Protein AF-S6HF48-F1 (afdb_monomer_lite)

Structure (mmCIF, N/CA/C/O backbone):
data_AF-S6HF48-F1
#
_entry.id   AF-S6HF48-F1
#
loop_
_atom_site.group_PDB
_atom_site.id
_atom_site.type_symbol
_atom_site.label_atom_id
_atom_site.label_alt_id
_atom_site.label_comp_id
_atom_site.label_asym_id
_atom_site.label_entity_id
_atom_site.label_seq_id
_atom_site.pdbx_PDB_ins_code
_atom_site.Cartn_x
_atom_site.Cartn_y
_atom_site.Cartn_z
_atom_site.occupancy
_atom_site.B_iso_or_equiv
_atom_site.auth_seq_id
_atom_site.auth_comp_id
_atom_site.auth_asym_id
_atom_site.auth_atom_id
_atom_site.pdbx_PDB_model_num
ATOM 1 N N . MET A 1 1 ? 15.787 5.063 -50.640 1.00 61.66 1 MET A N 1
ATOM 2 C CA . MET A 1 1 ? 15.177 4.151 -49.643 1.00 61.66 1 MET A CA 1
ATOM 3 C C . MET A 1 1 ? 16.087 3.844 -48.443 1.00 61.66 1 MET A C 1
ATOM 5 O O . MET A 1 1 ? 15.585 3.350 -47.448 1.00 61.66 1 MET A O 1
ATOM 9 N N . SER A 1 2 ? 17.380 4.202 -48.461 1.00 72.31 2 SER A N 1
ATOM 10 C CA . SER A 1 2 ? 18.326 3.858 -47.379 1.00 72.31 2 SER A CA 1
ATOM 11 C C . SER A 1 2 ? 18.350 4.817 -46.175 1.00 72.31 2 SER A C 1
ATOM 13 O O . SER A 1 2 ? 18.732 4.410 -45.085 1.00 72.31 2 SER A O 1
ATOM 15 N N . GLY A 1 3 ? 17.914 6.075 -46.330 1.00 76.06 3 GLY A N 1
ATOM 16 C CA . GLY A 1 3 ? 17.934 7.065 -45.238 1.00 76.06 3 GLY A CA 1
ATOM 17 C C . GLY A 1 3 ? 16.970 6.756 -44.084 1.00 76.06 3 GLY A C 1
ATOM 18 O O . GLY A 1 3 ? 17.234 7.121 -42.945 1.00 76.06 3 GLY A O 1
ATOM 19 N N . MET A 1 4 ? 15.886 6.021 -44.354 1.00 78.38 4 MET A N 1
ATOM 20 C CA . MET A 1 4 ? 14.913 5.631 -43.329 1.00 78.38 4 MET A CA 1
ATOM 21 C C . MET A 1 4 ? 15.492 4.608 -42.340 1.00 78.38 4 MET A C 1
ATOM 23 O O . MET A 1 4 ? 15.191 4.672 -41.152 1.00 78.38 4 MET A O 1
ATOM 27 N N . LEU A 1 5 ? 16.389 3.724 -42.796 1.00 81.00 5 LEU A N 1
ATOM 28 C CA . LEU A 1 5 ? 17.058 2.743 -41.934 1.00 81.00 5 LEU A CA 1
ATOM 29 C C . LEU A 1 5 ? 18.015 3.405 -40.933 1.00 81.00 5 LEU A C 1
ATOM 31 O O . LEU A 1 5 ? 18.124 2.947 -39.800 1.00 81.00 5 LEU A O 1
ATOM 35 N N . PHE A 1 6 ? 18.654 4.512 -41.323 1.00 85.88 6 PHE A N 1
ATOM 36 C CA . PHE A 1 6 ? 19.597 5.243 -40.469 1.00 85.88 6 PHE A CA 1
ATOM 37 C C . PHE A 1 6 ? 18.942 5.856 -39.226 1.00 85.88 6 PHE A C 1
ATOM 39 O O . PHE A 1 6 ? 19.589 5.962 -38.191 1.00 85.88 6 PHE A O 1
ATOM 46 N N . ILE A 1 7 ? 17.666 6.237 -39.318 1.00 87.31 7 ILE A N 1
ATOM 47 C CA . ILE A 1 7 ? 16.895 6.767 -38.184 1.00 87.31 7 ILE A CA 1
ATOM 48 C C . ILE A 1 7 ? 16.180 5.625 -37.450 1.00 87.31 7 ILE A C 1
ATOM 50 O O . ILE A 1 7 ? 16.149 5.600 -36.224 1.00 87.31 7 ILE A O 1
ATOM 54 N N . PHE A 1 8 ? 15.660 4.641 -38.186 1.00 88.62 8 PHE A N 1
ATOM 55 C CA . PHE A 1 8 ? 14.900 3.527 -37.619 1.00 88.62 8 PHE A CA 1
ATOM 56 C C . PHE A 1 8 ? 15.730 2.639 -36.682 1.00 88.62 8 PHE A C 1
ATOM 58 O O . PHE A 1 8 ? 15.256 2.270 -35.608 1.00 88.62 8 PHE A O 1
ATOM 65 N N . VAL A 1 9 ? 16.971 2.312 -37.060 1.00 90.56 9 VAL A N 1
ATOM 66 C CA . VAL A 1 9 ? 17.820 1.396 -36.282 1.00 90.56 9 VAL A CA 1
ATOM 67 C C . VAL A 1 9 ? 18.142 1.954 -34.882 1.00 90.56 9 VAL A C 1
ATOM 69 O O . VAL A 1 9 ? 17.880 1.246 -33.907 1.00 90.56 9 VAL A O 1
ATOM 72 N N . PRO A 1 10 ? 18.615 3.208 -34.716 1.00 90.44 10 PRO A N 1
ATOM 73 C CA . PRO A 1 10 ? 18.812 3.801 -33.391 1.00 90.44 10 PRO A CA 1
ATOM 74 C C . PRO A 1 10 ? 17.528 3.890 -32.557 1.00 90.44 10 PRO A C 1
ATOM 76 O O . PRO A 1 10 ? 17.558 3.610 -31.359 1.00 90.44 10 PRO A O 1
ATOM 79 N N . THR A 1 11 ? 16.392 4.239 -33.170 1.00 91.88 11 THR A N 1
ATOM 80 C CA . THR A 1 11 ? 15.102 4.331 -32.464 1.00 91.88 11 THR A CA 1
ATOM 81 C C . THR A 1 11 ? 14.638 2.973 -31.940 1.00 91.88 11 THR A C 1
ATOM 83 O O . THR A 1 11 ? 14.154 2.882 -30.811 1.00 91.88 11 THR A O 1
ATOM 86 N N . LEU A 1 12 ? 14.816 1.909 -32.726 1.00 92.94 12 LEU A N 1
ATOM 87 C CA . LEU A 1 12 ? 14.473 0.552 -32.309 1.00 92.94 12 LEU A CA 1
ATOM 88 C C . LEU A 1 12 ? 15.334 0.108 -31.119 1.00 92.94 12 LEU A C 1
ATOM 90 O O . LEU A 1 12 ? 14.800 -0.381 -30.127 1.00 92.94 12 LEU A O 1
ATOM 94 N N . VAL A 1 13 ? 16.652 0.323 -31.188 1.00 91.75 13 VAL A N 1
ATOM 95 C CA . VAL A 1 13 ? 17.578 -0.015 -30.092 1.00 91.75 13 VAL A CA 1
ATOM 96 C C . VAL A 1 13 ? 17.230 0.768 -28.825 1.00 91.75 13 VAL A C 1
ATOM 98 O O . VAL A 1 13 ? 17.192 0.192 -27.739 1.00 91.75 13 VAL A O 1
ATOM 101 N N . PHE A 1 14 ? 16.900 2.054 -28.960 1.00 92.69 14 PHE A N 1
ATOM 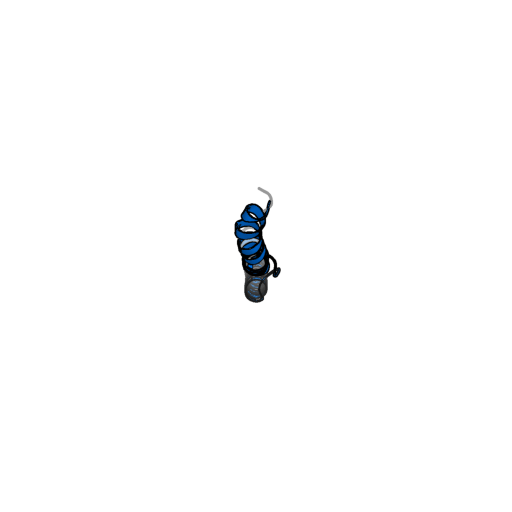102 C CA . PHE A 1 14 ? 16.439 2.872 -27.841 1.00 92.69 14 PHE A CA 1
ATOM 103 C C . PHE A 1 14 ? 15.177 2.289 -27.196 1.00 92.69 14 PHE A C 1
ATOM 105 O O . PHE A 1 14 ? 15.139 2.135 -25.978 1.00 92.69 14 PHE A O 1
ATOM 112 N N . LEU A 1 15 ? 14.173 1.892 -27.984 1.00 93.06 15 LEU A N 1
ATOM 113 C CA . LEU A 1 15 ? 12.956 1.272 -27.452 1.00 93.06 15 LEU A CA 1
ATOM 114 C C . LEU A 1 15 ? 13.233 -0.065 -26.758 1.00 93.06 15 LEU A C 1
ATOM 116 O O . LEU A 1 15 ? 12.696 -0.304 -25.679 1.00 93.06 15 LEU A O 1
ATOM 120 N N . VAL A 1 16 ? 14.096 -0.906 -27.331 1.00 94.00 16 VAL A N 1
ATOM 121 C CA . VAL A 1 16 ? 14.451 -2.213 -26.755 1.00 94.00 16 VAL A CA 1
ATOM 122 C C . VAL A 1 16 ? 15.226 -2.076 -25.445 1.00 94.00 16 VAL A C 1
ATOM 124 O O . VAL A 1 16 ? 15.194 -2.997 -24.644 1.00 94.00 16 VAL A O 1
ATOM 127 N N . ILE A 1 17 ? 15.885 -0.948 -25.179 1.00 92.06 17 ILE A N 1
ATOM 128 C CA . ILE A 1 17 ? 16.594 -0.713 -23.911 1.00 92.06 17 ILE A CA 1
ATOM 129 C C . ILE A 1 17 ? 15.706 0.036 -22.912 1.00 92.06 17 ILE A C 1
ATOM 131 O O . ILE A 1 17 ? 15.572 -0.368 -21.756 1.00 92.06 17 ILE A O 1
ATOM 135 N N . VAL A 1 18 ? 15.069 1.120 -23.349 1.00 92.06 18 VAL A N 1
ATOM 136 C CA . VAL A 1 18 ? 14.317 2.024 -22.472 1.00 92.06 18 VAL A CA 1
ATOM 137 C C . VAL A 1 18 ? 12.987 1.422 -22.034 1.00 92.06 18 VAL A C 1
ATOM 139 O O . VAL A 1 18 ? 12.626 1.559 -20.866 1.00 92.06 18 VAL A O 1
ATOM 142 N N . ALA A 1 19 ? 12.271 0.716 -22.915 1.00 90.81 19 ALA A N 1
ATOM 143 C CA . ALA A 1 19 ? 11.001 0.090 -22.554 1.00 90.81 19 ALA A CA 1
ATOM 144 C C . ALA A 1 19 ? 11.148 -0.987 -21.459 1.00 90.81 19 ALA A C 1
ATOM 146 O O . ALA A 1 19 ? 10.390 -0.923 -20.489 1.00 90.81 19 ALA A O 1
ATOM 147 N N . PRO A 1 20 ? 12.107 -1.939 -21.517 1.00 90.12 20 PRO A N 1
ATOM 148 C CA . PRO A 1 20 ? 12.288 -2.890 -20.423 1.00 90.12 20 PRO A CA 1
ATOM 149 C C . PRO A 1 20 ? 12.859 -2.248 -19.160 1.00 90.12 20 PRO A C 1
ATOM 151 O O . PRO A 1 20 ? 12.447 -2.645 -18.076 1.00 90.12 20 PRO A O 1
ATOM 154 N N . LEU A 1 21 ? 13.728 -1.233 -19.254 1.00 91.12 21 LEU A N 1
ATOM 155 C CA . LEU A 1 21 ? 14.155 -0.462 -18.076 1.00 91.12 21 LEU A CA 1
ATOM 156 C C . LEU A 1 21 ? 12.960 0.184 -17.365 1.00 91.12 21 LEU A C 1
ATOM 158 O O . LEU A 1 21 ? 12.836 0.090 -16.142 1.00 91.12 21 LEU A O 1
ATOM 162 N N . TRP A 1 22 ? 12.054 0.797 -18.129 1.00 90.94 22 TRP A N 1
ATOM 163 C CA . TRP A 1 22 ? 10.829 1.375 -17.591 1.00 90.94 22 TRP A CA 1
ATOM 164 C C . TRP A 1 22 ? 9.907 0.306 -17.010 1.00 90.94 22 TRP A C 1
ATOM 166 O O . TRP A 1 22 ? 9.390 0.501 -15.918 1.00 90.94 22 TRP A O 1
ATOM 176 N N . LEU A 1 23 ? 9.740 -0.836 -17.684 1.00 87.69 23 LEU A N 1
ATOM 177 C CA . LEU A 1 23 ? 8.950 -1.960 -17.179 1.00 87.69 23 LEU A CA 1
ATOM 178 C C . LEU A 1 23 ? 9.509 -2.456 -15.839 1.00 87.69 23 LEU A C 1
ATOM 180 O O . LEU A 1 23 ? 8.762 -2.592 -14.878 1.00 87.69 23 LEU A O 1
ATOM 184 N N . ILE A 1 24 ? 10.823 -2.657 -15.737 1.00 86.69 24 ILE A N 1
ATOM 185 C CA . ILE A 1 24 ? 11.471 -3.075 -14.490 1.00 86.69 24 ILE A CA 1
ATOM 186 C C . ILE A 1 24 ? 11.198 -2.046 -13.388 1.00 86.69 24 ILE A C 1
ATOM 188 O O . ILE A 1 24 ? 10.735 -2.426 -12.317 1.00 86.69 24 ILE A O 1
ATOM 192 N N . LEU A 1 25 ? 11.398 -0.749 -13.642 1.00 86.00 25 LEU A N 1
ATOM 193 C CA . LEU A 1 25 ? 11.142 0.310 -12.655 1.00 86.00 25 LEU A CA 1
ATOM 194 C C . LEU A 1 25 ? 9.660 0.430 -12.273 1.00 86.00 25 LEU A C 1
ATOM 196 O O . LEU A 1 25 ? 9.332 0.532 -11.091 1.00 86.00 25 LEU A O 1
ATOM 200 N N . HIS A 1 26 ? 8.763 0.392 -13.254 1.00 83.81 26 HIS A N 1
ATOM 201 C CA . HIS A 1 26 ? 7.321 0.506 -13.064 1.00 83.81 26 HIS A CA 1
ATOM 202 C C . HIS A 1 26 ? 6.788 -0.666 -12.246 1.00 83.81 26 HIS A C 1
ATOM 204 O O . HIS A 1 26 ? 6.060 -0.475 -11.271 1.00 83.81 26 HIS A O 1
ATOM 210 N N . TYR A 1 27 ? 7.200 -1.883 -12.594 1.00 82.25 27 TYR A N 1
ATOM 211 C CA . TYR A 1 27 ? 6.790 -3.078 -11.876 1.00 82.25 27 TYR A CA 1
ATOM 212 C C . TYR A 1 27 ? 7.501 -3.213 -10.533 1.00 82.25 27 TYR A C 1
ATOM 214 O O . TYR A 1 27 ? 6.908 -3.768 -9.616 1.00 82.25 27 TYR A O 1
ATOM 222 N N . TRP A 1 28 ? 8.708 -2.672 -10.353 1.00 76.25 28 TRP A N 1
ATOM 223 C CA . TRP A 1 28 ? 9.377 -2.655 -9.050 1.00 76.25 28 TRP A CA 1
ATOM 224 C C . TRP A 1 28 ? 8.742 -1.644 -8.087 1.00 76.25 28 TRP A C 1
ATOM 226 O O . TRP A 1 28 ? 8.499 -1.974 -6.927 1.00 76.25 28 TRP A O 1
ATOM 236 N N . SER A 1 29 ? 8.366 -0.458 -8.578 1.00 66.25 29 SER A N 1
ATOM 237 C CA . SER A 1 29 ? 7.569 0.522 -7.827 1.00 66.25 29 SER A CA 1
ATOM 238 C C . SER A 1 29 ? 6.192 -0.044 -7.469 1.00 66.25 29 SER A C 1
ATOM 240 O O . SER A 1 29 ? 5.808 -0.025 -6.301 1.00 66.25 29 SER A O 1
ATOM 242 N N . LYS A 1 30 ? 5.503 -0.669 -8.432 1.00 62.38 30 LYS A N 1
ATOM 243 C CA . LYS A 1 30 ? 4.240 -1.377 -8.186 1.00 62.38 30 LYS A CA 1
ATOM 244 C C . LYS A 1 30 ? 4.411 -2.607 -7.302 1.00 62.38 30 LYS A C 1
ATOM 246 O O . LYS A 1 30 ? 3.469 -2.950 -6.615 1.00 62.38 30 LYS A O 1
ATOM 251 N N . SER A 1 31 ? 5.561 -3.277 -7.290 1.00 58.28 31 SER A N 1
ATOM 252 C CA . SER A 1 31 ? 5.844 -4.415 -6.401 1.00 58.28 31 SER A CA 1
ATOM 253 C C . SER A 1 31 ? 6.043 -3.958 -4.957 1.00 58.28 31 SER A C 1
ATOM 255 O O . SER A 1 31 ? 5.641 -4.670 -4.045 1.00 58.28 31 SER A O 1
ATOM 257 N N . LYS A 1 32 ? 6.548 -2.738 -4.724 1.00 57.22 32 LYS A N 1
ATOM 258 C CA . LYS A 1 32 ? 6.482 -2.117 -3.391 1.00 57.22 32 LYS A CA 1
ATOM 259 C C . LYS A 1 32 ? 5.044 -1.807 -2.960 1.00 57.22 32 LYS A C 1
ATOM 261 O O . LYS A 1 32 ? 4.753 -1.938 -1.783 1.00 57.22 32 LYS A O 1
ATOM 266 N N . GLU A 1 33 ? 4.154 -1.462 -3.895 1.00 56.53 33 GLU A N 1
ATOM 267 C CA . GLU A 1 33 ? 2.720 -1.246 -3.610 1.00 56.53 33 GLU A CA 1
ATOM 268 C C . GLU A 1 33 ? 1.881 -2.548 -3.576 1.00 56.53 33 GLU A C 1
ATOM 270 O O . GLU A 1 33 ? 0.832 -2.584 -2.944 1.00 56.53 33 GLU A O 1
ATOM 275 N N . LYS A 1 34 ? 2.299 -3.612 -4.282 1.00 52.41 34 LYS A N 1
ATOM 276 C CA . LYS A 1 34 ? 1.559 -4.881 -4.480 1.00 52.41 34 LYS A CA 1
ATOM 277 C C . LYS A 1 34 ? 2.144 -6.081 -3.740 1.00 52.41 34 LYS A C 1
ATOM 279 O O . LYS A 1 34 ? 1.524 -7.146 -3.763 1.00 52.41 34 LYS A O 1
ATOM 284 N N . LYS A 1 35 ? 3.303 -5.958 -3.088 1.00 54.06 35 LYS A N 1
ATOM 285 C CA . LYS A 1 35 ? 3.656 -6.867 -1.993 1.00 54.06 35 LYS A CA 1
ATOM 286 C C . LYS A 1 35 ? 2.646 -6.580 -0.890 1.00 54.06 35 LYS A C 1
ATOM 288 O O . LYS A 1 35 ? 2.814 -5.632 -0.136 1.00 54.06 35 LYS A O 1
ATOM 293 N N . GLY A 1 36 ? 1.545 -7.331 -0.912 1.00 57.31 36 GLY A N 1
ATOM 294 C CA . GLY A 1 36 ? 0.489 -7.243 0.084 1.00 57.31 36 GLY A CA 1
ATOM 295 C C . GLY A 1 36 ? 1.098 -7.246 1.474 1.00 57.31 36 GLY A C 1
ATOM 296 O O . GLY A 1 36 ? 2.034 -8.008 1.693 1.00 57.31 36 GLY A O 1
ATOM 297 N N . LEU A 1 37 ? 0.593 -6.349 2.327 1.00 55.03 37 LEU A N 1
ATOM 298 C CA . LEU A 1 37 ? 0.987 -6.145 3.720 1.00 55.03 37 LEU A CA 1
ATOM 299 C C . LEU A 1 37 ? 2.471 -6.468 3.934 1.00 55.03 37 LEU A C 1
ATOM 301 O O . LEU A 1 37 ? 2.822 -7.595 4.309 1.00 55.03 37 LEU A O 1
ATOM 305 N N . SER A 1 38 ? 3.330 -5.479 3.654 1.00 64.88 38 SER A N 1
ATOM 306 C CA . SER A 1 38 ? 4.751 -5.528 4.026 1.00 64.88 38 SER A CA 1
ATOM 307 C C . SER A 1 38 ? 4.839 -6.093 5.447 1.00 64.88 38 SER A C 1
ATOM 309 O O . SER A 1 38 ? 3.952 -5.800 6.237 1.00 64.88 38 SER A O 1
ATOM 311 N N . GLU A 1 39 ? 5.826 -6.913 5.814 1.00 63.47 39 GLU A N 1
ATOM 312 C CA .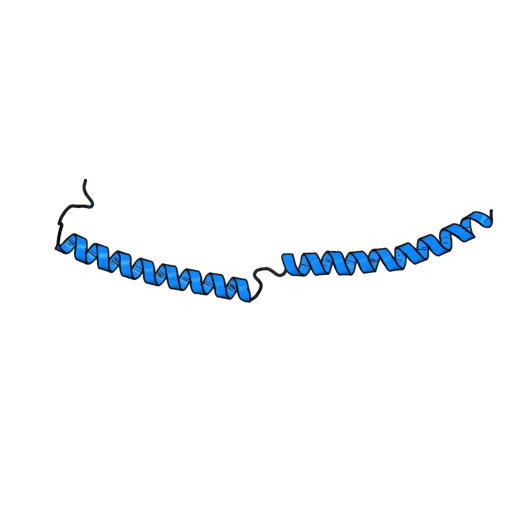 GLU A 1 39 ? 5.888 -7.522 7.166 1.00 63.47 39 GLU A CA 1
ATOM 313 C C . GLU A 1 39 ? 5.620 -6.505 8.298 1.00 63.47 39 GLU A C 1
ATOM 315 O O . GLU A 1 39 ? 4.999 -6.827 9.305 1.00 63.47 39 GLU A O 1
ATOM 320 N N . GLN A 1 40 ? 5.989 -5.241 8.069 1.00 66.12 40 GLN A N 1
ATOM 321 C CA . GLN A 1 40 ? 5.618 -4.085 8.883 1.00 66.12 40 GLN A CA 1
ATOM 322 C C . GLN A 1 40 ? 4.105 -3.901 9.105 1.00 66.12 40 GLN A C 1
ATOM 324 O O . GLN A 1 40 ? 3.679 -3.684 10.233 1.00 66.12 40 GLN A O 1
ATOM 329 N N . ASP A 1 41 ? 3.292 -3.986 8.058 1.00 68.81 41 ASP A N 1
ATOM 330 C CA . ASP A 1 41 ? 1.839 -3.827 8.119 1.00 68.81 41 ASP A CA 1
ATOM 331 C C . ASP A 1 41 ? 1.190 -4.977 8.898 1.00 68.81 41 ASP A C 1
ATOM 333 O O . ASP A 1 41 ? 0.233 -4.755 9.634 1.00 68.81 41 ASP A O 1
ATOM 337 N N . GLN A 1 42 ? 1.728 -6.199 8.794 1.00 75.06 42 GLN A N 1
ATOM 338 C CA . GLN A 1 42 ? 1.258 -7.334 9.601 1.00 75.06 42 GLN A CA 1
ATOM 339 C C . GLN A 1 42 ? 1.530 -7.107 11.091 1.00 75.06 42 GLN A C 1
ATOM 341 O O . GLN A 1 42 ? 0.649 -7.340 11.914 1.00 75.06 42 GLN A O 1
ATOM 346 N N . ILE A 1 43 ? 2.708 -6.576 11.432 1.00 80.38 43 ILE A N 1
ATOM 347 C CA . ILE A 1 43 ? 3.055 -6.204 12.811 1.00 80.38 43 ILE A CA 1
ATOM 348 C C . ILE A 1 43 ? 2.110 -5.114 13.338 1.00 80.38 43 ILE A C 1
ATOM 350 O O . ILE A 1 43 ? 1.624 -5.217 14.461 1.00 80.38 43 ILE A O 1
ATOM 354 N N . VAL A 1 44 ? 1.805 -4.097 12.527 1.00 83.62 44 VAL A N 1
ATOM 355 C CA . VAL A 1 44 ? 0.887 -3.010 12.914 1.00 83.62 44 VAL A CA 1
ATOM 356 C C . VAL A 1 44 ? -0.539 -3.527 13.137 1.00 83.62 44 VAL A C 1
ATOM 358 O O . VAL A 1 44 ? -1.222 -3.087 14.066 1.00 83.62 44 VAL A O 1
ATOM 361 N N . VAL A 1 45 ? -1.002 -4.472 12.315 1.00 85.06 45 VAL A N 1
ATOM 362 C CA . VAL A 1 45 ? -2.315 -5.109 12.496 1.00 85.06 45 VAL A CA 1
ATOM 363 C C . VAL A 1 45 ? -2.348 -5.937 13.783 1.00 85.06 45 VAL A C 1
ATOM 365 O O . VAL A 1 45 ? -3.290 -5.794 14.560 1.00 85.06 45 VAL A O 1
ATOM 368 N N . GLU A 1 46 ? -1.318 -6.740 14.047 1.00 86.31 46 GLU A N 1
ATOM 369 C CA . GLU A 1 46 ? -1.190 -7.536 15.277 1.00 86.31 46 GLU A CA 1
ATOM 370 C C . GLU A 1 46 ? -1.201 -6.642 16.532 1.00 86.31 46 GLU A C 1
ATOM 372 O O . GLU A 1 46 ? -1.954 -6.880 17.476 1.00 86.31 46 GLU A O 1
ATOM 377 N N . GLU A 1 47 ? -0.433 -5.549 16.524 1.00 88.75 47 GLU A N 1
ATOM 378 C CA . GLU A 1 47 ? -0.394 -4.577 17.624 1.00 88.75 47 GLU A CA 1
ATOM 379 C C . GLU A 1 47 ? -1.757 -3.899 17.847 1.00 88.75 47 GLU A C 1
ATOM 381 O O . GLU A 1 47 ? -2.194 -3.681 18.986 1.00 88.75 47 GLU A O 1
ATOM 386 N N . SER A 1 48 ? -2.467 -3.601 16.756 1.00 87.25 48 SER A N 1
ATOM 387 C CA . SER A 1 48 ? -3.806 -3.010 16.816 1.00 87.25 48 SER A CA 1
ATOM 388 C C . SER A 1 48 ? -4.819 -3.984 17.423 1.00 87.25 48 SER A C 1
ATOM 390 O O . SER A 1 48 ? -5.622 -3.580 18.265 1.00 87.25 48 SER A O 1
ATOM 392 N N . LEU A 1 49 ? -4.753 -5.271 17.064 1.00 91.06 49 LEU A N 1
ATOM 393 C CA . LEU A 1 49 ? -5.606 -6.317 17.640 1.00 91.06 49 LEU A CA 1
ATOM 394 C C . LEU A 1 49 ? -5.357 -6.490 19.141 1.00 91.06 49 LEU A C 1
ATOM 396 O O . LEU A 1 49 ? -6.306 -6.453 19.924 1.00 91.06 49 LEU A O 1
ATOM 400 N N . GLN A 1 50 ? -4.093 -6.556 19.564 1.00 92.62 50 GLN A N 1
ATOM 401 C CA . GLN A 1 50 ? -3.741 -6.625 20.988 1.00 92.62 50 GLN A CA 1
ATOM 402 C C . GLN A 1 50 ? -4.238 -5.404 21.771 1.00 92.62 50 GLN A C 1
ATOM 404 O O . GLN A 1 50 ? -4.622 -5.502 22.940 1.00 92.62 50 GLN A O 1
ATOM 409 N N . THR A 1 51 ? -4.229 -4.229 21.141 1.00 92.56 51 THR A N 1
ATOM 410 C CA . THR A 1 51 ? -4.770 -3.008 21.745 1.00 92.56 51 THR A CA 1
ATOM 411 C C . THR A 1 51 ? -6.285 -3.099 21.912 1.00 92.56 51 THR A C 1
ATOM 413 O O . THR A 1 51 ? -6.798 -2.768 22.982 1.00 92.56 51 THR A O 1
ATOM 416 N N . ILE A 1 52 ? -6.997 -3.591 20.896 1.00 93.81 52 ILE A N 1
ATOM 417 C CA . ILE A 1 52 ? -8.450 -3.804 20.949 1.00 93.81 52 ILE A CA 1
ATOM 418 C C . ILE A 1 52 ? -8.813 -4.782 22.071 1.00 93.81 52 ILE A C 1
ATOM 420 O O . ILE A 1 52 ? -9.709 -4.482 22.859 1.00 93.81 52 ILE A O 1
ATOM 424 N N . GLU A 1 53 ? -8.091 -5.895 22.210 1.00 92.38 53 GLU A N 1
ATOM 425 C CA . GLU A 1 53 ? -8.315 -6.868 23.290 1.00 92.38 53 GLU A CA 1
ATOM 426 C C . GLU A 1 53 ? -8.152 -6.237 24.679 1.00 92.38 53 GLU A C 1
ATOM 428 O O . GLU A 1 53 ? -9.005 -6.404 25.556 1.00 92.38 53 GLU A O 1
ATOM 433 N N . LYS A 1 54 ? -7.092 -5.444 24.878 1.00 92.62 54 LYS A N 1
ATOM 434 C CA . LYS A 1 54 ? -6.870 -4.726 26.144 1.00 92.62 54 LYS A CA 1
ATOM 435 C C . LYS A 1 54 ? -7.978 -3.721 26.432 1.00 92.62 54 LYS A C 1
ATOM 437 O O . LYS A 1 54 ? -8.400 -3.595 27.579 1.00 92.62 54 LYS A O 1
ATOM 442 N N . LEU A 1 55 ? -8.433 -2.983 25.422 1.00 92.19 55 LEU A N 1
ATOM 443 C CA . LEU A 1 55 ? -9.517 -2.018 25.589 1.00 92.19 55 LEU A CA 1
ATOM 444 C C . LEU A 1 55 ? -10.839 -2.718 25.921 1.00 92.19 55 LEU A C 1
ATOM 446 O O . LEU A 1 55 ? -11.523 -2.270 26.836 1.00 92.19 55 LEU A O 1
ATOM 450 N N . ALA A 1 56 ? -11.153 -3.837 25.265 1.00 90.75 56 ALA A N 1
ATOM 451 C CA . ALA A 1 56 ? -12.344 -4.633 25.555 1.00 90.75 56 ALA A CA 1
ATOM 452 C C . ALA A 1 56 ? -12.351 -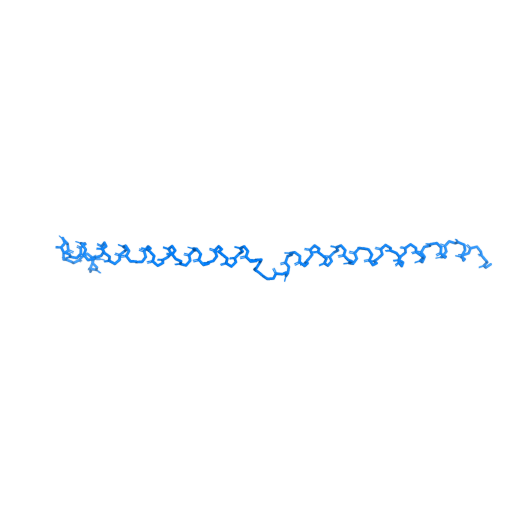5.144 27.005 1.00 90.75 56 ALA A C 1
ATOM 454 O O . ALA A 1 56 ? -13.335 -4.953 27.714 1.00 90.75 56 ALA A O 1
ATOM 455 N N . ALA A 1 57 ? -11.228 -5.688 27.487 1.00 90.94 57 ALA A N 1
ATOM 456 C CA . ALA A 1 57 ? -11.103 -6.140 28.876 1.00 90.94 57 ALA A CA 1
ATOM 457 C C . ALA A 1 57 ? -11.280 -4.998 29.893 1.00 90.94 57 ALA A C 1
ATOM 459 O O . ALA A 1 57 ? -11.813 -5.194 30.984 1.00 90.94 57 ALA A O 1
ATOM 460 N N . ARG A 1 58 ? -10.840 -3.781 29.548 1.00 93.56 58 ARG A N 1
ATOM 461 C CA . ARG A 1 58 ? -11.053 -2.604 30.402 1.00 93.56 58 ARG A CA 1
ATOM 462 C C . ARG A 1 58 ? -12.502 -2.142 30.392 1.00 93.56 58 ARG A C 1
ATOM 464 O O . ARG A 1 58 ? -12.983 -1.746 31.445 1.00 93.56 58 ARG A O 1
ATOM 471 N N . ILE A 1 59 ? -13.175 -2.178 29.243 1.00 90.00 59 ILE A N 1
ATOM 472 C CA . ILE A 1 59 ? -14.601 -1.844 29.146 1.00 90.00 59 ILE A CA 1
ATOM 473 C C . ILE A 1 59 ? -15.417 -2.808 30.001 1.00 90.00 59 ILE A C 1
ATOM 475 O O . ILE A 1 59 ? -16.213 -2.339 30.797 1.00 90.00 59 ILE A O 1
ATOM 479 N N . ASP A 1 60 ? -15.154 -4.111 29.921 1.00 87.81 60 ASP A N 1
ATOM 480 C CA . ASP A 1 60 ? -15.840 -5.123 30.736 1.00 87.81 60 ASP A CA 1
ATOM 481 C C . ASP A 1 60 ? -15.669 -4.865 32.243 1.00 87.81 60 ASP A C 1
ATOM 483 O O . ASP A 1 60 ? -16.628 -4.852 33.011 1.00 87.81 60 ASP A O 1
ATOM 487 N N . ASN A 1 61 ? -14.446 -4.530 32.663 1.00 87.94 61 ASN A N 1
ATOM 488 C CA . ASN A 1 61 ? -14.172 -4.170 34.052 1.00 87.94 61 ASN A CA 1
ATOM 489 C C . ASN A 1 61 ? -14.914 -2.885 34.473 1.00 87.94 61 ASN A C 1
ATOM 491 O O . ASN A 1 61 ? -15.494 -2.819 35.555 1.00 87.94 61 ASN A O 1
ATOM 495 N N . LEU A 1 62 ? -14.939 -1.871 33.602 1.00 88.75 62 LEU A N 1
ATOM 496 C CA . LEU A 1 62 ? -15.684 -0.637 33.847 1.00 88.75 62 LEU A CA 1
ATOM 497 C C . LEU A 1 62 ? -17.199 -0.873 33.872 1.00 88.75 62 LEU A C 1
ATOM 499 O O . LEU A 1 62 ? -17.864 -0.269 34.707 1.00 88.75 62 LEU A O 1
ATOM 503 N N . GLU A 1 63 ? -17.735 -1.748 33.019 1.00 86.12 63 GLU A N 1
ATOM 504 C CA . GLU A 1 63 ? -19.142 -2.159 33.047 1.00 86.12 63 GLU A CA 1
ATOM 505 C C . GLU A 1 63 ? -19.471 -2.867 34.363 1.00 86.12 63 GLU A C 1
ATOM 507 O O . GLU A 1 63 ? -20.470 -2.523 34.986 1.00 86.12 63 GLU A O 1
ATOM 512 N N . SER A 1 64 ? -18.601 -3.759 34.849 1.00 84.25 64 SER A N 1
ATOM 513 C CA . SER A 1 64 ? -18.780 -4.422 36.149 1.00 84.25 64 SER A CA 1
ATOM 514 C C . SER A 1 64 ? -18.810 -3.423 37.310 1.00 84.25 64 SER A C 1
ATOM 516 O O . SER A 1 64 ? -19.673 -3.518 38.179 1.00 84.25 64 SER A O 1
ATOM 518 N N . ILE A 1 65 ? -17.898 -2.445 37.328 1.00 84.75 65 ILE A N 1
ATOM 519 C CA . ILE A 1 65 ? -17.880 -1.399 38.366 1.00 84.75 65 ILE A CA 1
ATOM 520 C C . ILE A 1 65 ? -19.125 -0.510 38.258 1.00 84.75 65 ILE A C 1
ATOM 522 O O . ILE A 1 65 ? -19.703 -0.109 39.271 1.00 84.75 65 ILE A O 1
ATOM 526 N N . LEU A 1 66 ? -19.535 -0.172 37.036 1.00 81.81 66 LEU A N 1
ATOM 527 C CA . LEU A 1 66 ? -20.688 0.686 36.801 1.00 8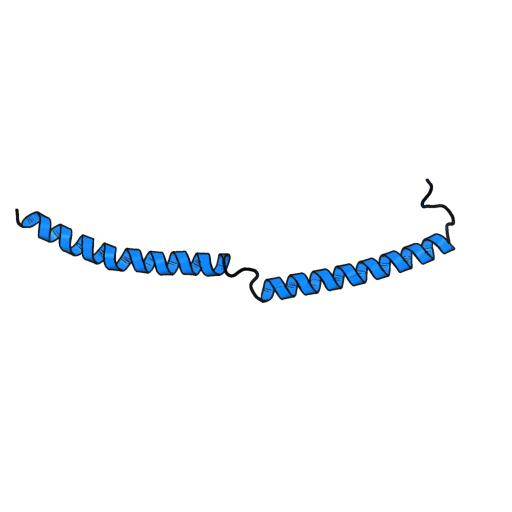1.81 66 LEU A CA 1
ATOM 528 C C . LEU A 1 66 ? -21.998 -0.014 37.186 1.00 81.81 66 LEU A C 1
ATOM 530 O O . LEU A 1 66 ? -22.860 0.634 37.773 1.00 81.81 66 LEU A O 1
ATOM 534 N N . ASP A 1 67 ? -22.127 -1.319 36.942 1.00 78.25 67 ASP A N 1
ATOM 535 C CA . ASP A 1 67 ? -23.271 -2.125 37.389 1.00 78.25 67 ASP A CA 1
ATOM 536 C C . ASP A 1 67 ? -23.322 -2.263 38.918 1.00 78.25 67 ASP A C 1
ATOM 538 O O . ASP A 1 67 ? -24.411 -2.242 39.499 1.00 78.25 67 ASP A O 1
ATOM 542 N N . GLU A 1 68 ? -22.166 -2.341 39.588 1.00 78.06 68 GLU A N 1
ATOM 543 C CA . GLU A 1 68 ? -22.093 -2.336 41.055 1.00 78.06 68 GLU A CA 1
ATOM 544 C C . GLU A 1 68 ? -22.536 -0.996 41.662 1.00 78.06 68 GLU A C 1
ATOM 546 O O . GLU A 1 68 ? -23.200 -0.981 42.700 1.00 78.06 68 GLU A O 1
ATOM 551 N N . GLN A 1 69 ? -22.192 0.133 41.031 1.00 74.25 69 GLN A N 1
ATOM 552 C CA . GLN A 1 69 ? -22.503 1.463 41.574 1.00 74.25 69 GLN A CA 1
ATOM 553 C C . GLN A 1 69 ? -23.841 2.045 41.092 1.00 74.25 69 GLN A C 1
ATOM 555 O O . GLN A 1 69 ? -24.450 2.853 41.799 1.00 74.25 69 GLN A O 1
ATOM 560 N N . HIS A 1 70 ? -24.330 1.636 39.922 1.00 65.12 70 HIS A N 1
ATOM 561 C CA . HIS A 1 70 ? -25.550 2.148 39.302 1.00 65.12 70 HIS A CA 1
ATOM 562 C C . HIS A 1 70 ? -26.360 1.022 38.638 1.00 65.12 70 HIS A C 1
ATOM 564 O O . HIS A 1 70 ? -26.367 0.874 37.417 1.00 65.12 70 HIS A O 1
ATOM 570 N N . GLN A 1 71 ? -27.134 0.269 39.432 1.00 60.22 71 GLN A N 1
ATOM 571 C CA . GLN A 1 71 ? -28.146 -0.655 38.901 1.00 60.22 71 GLN A CA 1
ATOM 572 C C . GLN A 1 71 ? -29.163 0.099 38.018 1.00 60.22 71 GLN A C 1
ATOM 574 O O . GLN A 1 71 ? -30.012 0.827 38.532 1.00 60.22 71 GLN A O 1
ATOM 579 N N . GLY A 1 72 ? -29.103 -0.090 36.691 1.00 64.69 72 GLY A N 1
ATOM 580 C CA . GLY A 1 72 ? -30.155 0.348 35.755 1.00 64.69 72 GLY A CA 1
ATOM 581 C C . GLY A 1 72 ? -29.740 1.261 34.593 1.00 64.69 72 GLY A C 1
ATOM 582 O O . GLY A 1 72 ? -30.602 1.610 33.787 1.00 64.69 72 GLY A O 1
ATOM 583 N N . TRP A 1 73 ? -28.458 1.617 34.443 1.00 67.69 73 TRP A N 1
ATOM 584 C CA . TRP A 1 73 ? -27.997 2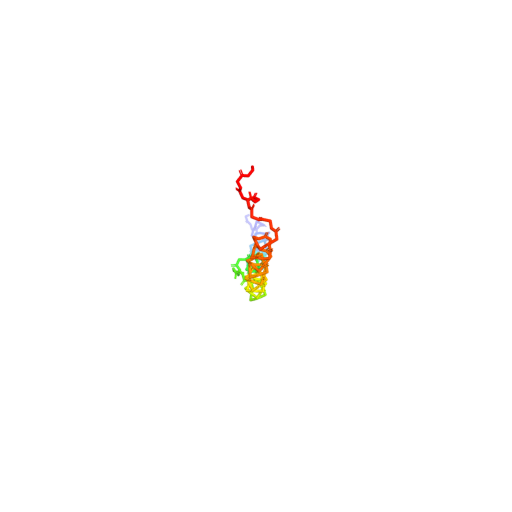.545 33.390 1.00 67.69 73 TRP A CA 1
ATOM 585 C C . TRP A 1 73 ? -28.23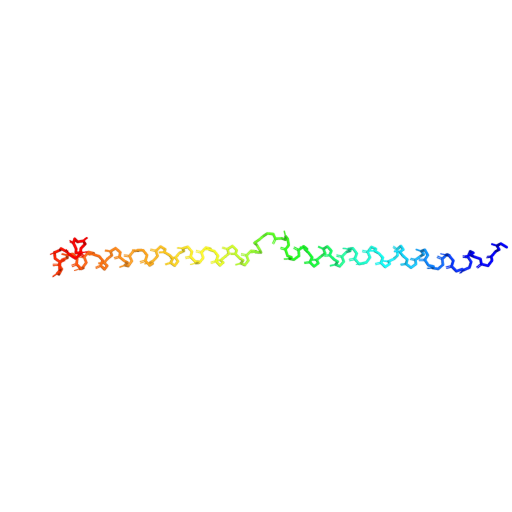0 2.049 31.948 1.00 67.69 73 TRP A C 1
ATOM 587 O O . TRP A 1 73 ? -28.357 2.861 31.037 1.00 67.69 73 TRP A O 1
ATOM 597 N N . ARG A 1 74 ? -28.344 0.730 31.736 1.00 63.94 74 ARG A N 1
ATOM 598 C CA . ARG A 1 74 ? -28.616 0.116 30.420 1.00 63.94 74 ARG A CA 1
ATOM 599 C C . ARG A 1 74 ? -30.079 0.225 29.959 1.00 63.94 74 ARG A C 1
ATOM 601 O O . ARG A 1 74 ? -30.353 -0.092 28.807 1.00 63.94 74 ARG A O 1
ATOM 608 N N . ASN A 1 75 ? -31.003 0.643 30.832 1.00 66.50 75 ASN A N 1
ATOM 609 C CA . ASN A 1 75 ? -32.451 0.667 30.565 1.00 66.50 75 ASN A CA 1
ATOM 610 C C . ASN A 1 75 ? -33.056 2.090 30.455 1.00 66.50 75 ASN A C 1
ATOM 612 O O . ASN A 1 75 ? -34.280 2.214 30.529 1.00 66.50 75 ASN A O 1
ATOM 616 N N . SER A 1 76 ? -32.245 3.150 30.314 1.00 53.56 76 SER A N 1
ATOM 617 C CA . SER A 1 76 ? -32.723 4.527 30.038 1.00 53.56 76 SER A CA 1
ATOM 618 C C . SER A 1 76 ? -32.684 4.889 28.559 1.00 53.56 76 SER A C 1
ATOM 620 O O . SER A 1 76 ? -31.738 4.451 27.871 1.00 53.56 76 SER A O 1
#

pLDDT: mean 79.92, std 12.79, range [52.41, 94.0]

Radius of gyration: 31.21 Å; chains: 1; bounding box: 52×15×91 Å

Sequence (76 aa):
MSGMLFIFVPTLVFLVIVAPLWLILHYWSKSKEKKGLSEQDQIVVEESLQTIEKLAARIDNLESILDEQHQGWRNS

Secondary structure (DSSP, 8-state):
--HHHHHHHHHHHHHHHHHHHHHHHHHHHHHHHHSSS-HHHHHHHHHHHHHHHHHHHHHHHHHHHHHHH-TTGGG-

Foldseek 3Di:
DCVVCVVVVVVVVCCVPVVVVVVCVVVVVVCVVPVPQDVVNVVVVVVVVVVVVVVVVVVVVVVVVCCVVDPPPVPD